Protein AF-A0A940DQK8-F1 (afdb_monomer_lite)

pLDDT: mean 75.99, std 6.53, range [55.22, 86.19]

Foldseek 3Di:
DQQDQAFEPPPDPPLRLLVSVCLNVVHDSVVSVVVLVVLVVVDCNSVVVVVVSVVPHHHQPALCNVCSSNVHHPDPVSRVVSD

Radius of gyration: 13.73 Å; chains: 1; bounding box: 40×21×29 Å

Sequence (83 aa):
MQKKFFRDTDAGKLGGVCSGLSTYFNIDVTLVRIIFVIALLCGSAGFWAYLLIWLIAPAAKTPEEKCELRGLPPTPENLRKFS

InterPro domains:
  IPR007168 Phage shock protein, PspC, N-terminal [PF04024] (3-59)
  IPR052027 Phage shock protein C [PTHR33885] (1-70)

Secondary structure (DSSP, 8-state):
-PPPP-B-TTT-SSTTHHHHHHHHHT--HHHHHHHHHHHHHT-HHHHHHHHHHHHHSPB--SHHHHHHHHT----HHHHHTT-

Structure (mmCIF, N/CA/C/O backbone):
data_AF-A0A940DQK8-F1
#
_entry.id   AF-A0A940DQK8-F1
#
loop_
_atom_site.group_PDB
_atom_site.id
_atom_site.type_symbol
_atom_site.label_atom_id
_atom_site.label_alt_id
_atom_site.label_comp_id
_atom_site.label_asym_id
_atom_site.label_entity_id
_atom_site.label_seq_id
_atom_site.pdbx_PDB_ins_code
_atom_site.Cartn_x
_atom_site.Cartn_y
_atom_site.Cartn_z
_atom_site.occupancy
_atom_site.B_iso_or_equiv
_atom_site.auth_seq_id
_atom_site.auth_comp_id
_atom_site.auth_asym_id
_atom_site.auth_atom_id
_atom_site.pdbx_PDB_model_num
ATOM 1 N N . MET A 1 1 ? -11.550 13.360 10.932 1.00 55.22 1 MET A N 1
ATOM 2 C CA . MET A 1 1 ? -10.704 12.192 11.264 1.00 55.22 1 MET A CA 1
ATOM 3 C C . MET A 1 1 ? -9.574 12.122 10.253 1.00 55.22 1 MET A C 1
ATOM 5 O O . MET A 1 1 ? -9.828 12.384 9.083 1.00 55.22 1 MET A O 1
ATOM 9 N N . GLN A 1 2 ? -8.342 11.853 10.683 1.00 61.62 2 GLN A N 1
ATOM 10 C CA . GLN A 1 2 ? -7.213 11.701 9.761 1.00 61.62 2 GLN A CA 1
ATOM 11 C C . GLN A 1 2 ? -7.275 10.309 9.124 1.00 61.62 2 GLN A C 1
ATOM 13 O O . GLN A 1 2 ? -7.455 9.324 9.838 1.00 61.62 2 GLN A O 1
ATOM 18 N N . LYS A 1 3 ? -7.144 10.223 7.795 1.00 68.12 3 LYS A N 1
ATOM 19 C CA . LYS A 1 3 ? -6.979 8.933 7.115 1.00 68.12 3 LYS A CA 1
ATOM 20 C C . LYS A 1 3 ? -5.682 8.304 7.618 1.00 68.12 3 LYS A C 1
ATOM 22 O O . LYS A 1 3 ? -4.645 8.969 7.617 1.00 68.12 3 LYS A O 1
ATOM 27 N N . LYS A 1 4 ? -5.735 7.041 8.028 1.00 73.00 4 LYS A N 1
ATOM 28 C CA . LYS A 1 4 ? -4.548 6.246 8.360 1.00 73.00 4 LYS A CA 1
ATOM 29 C C . LYS A 1 4 ? -4.256 5.281 7.225 1.00 73.00 4 LYS A C 1
ATO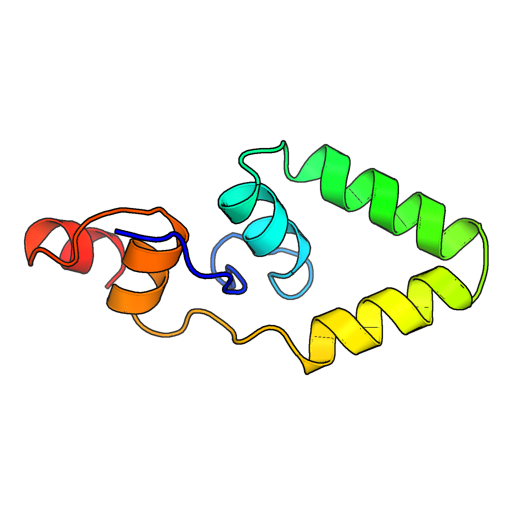M 31 O O . LYS A 1 4 ? -5.165 4.761 6.579 1.00 73.00 4 LYS A O 1
ATOM 36 N N . PHE A 1 5 ? -2.973 5.080 6.958 1.00 74.00 5 PHE A N 1
ATOM 37 C CA . PHE A 1 5 ? -2.545 4.158 5.924 1.00 74.00 5 PHE A CA 1
ATOM 38 C C . PHE A 1 5 ? -2.596 2.727 6.457 1.00 74.00 5 PHE A C 1
ATOM 40 O O . PHE A 1 5 ? -1.864 2.375 7.378 1.00 74.00 5 PHE A O 1
ATOM 47 N N . PHE A 1 6 ? -3.437 1.909 5.834 1.00 77.75 6 PHE A N 1
ATOM 48 C CA . PHE A 1 6 ? -3.477 0.469 6.036 1.00 77.75 6 PHE A CA 1
ATOM 49 C C . PHE A 1 6 ? -3.418 -0.232 4.679 1.00 77.75 6 PHE A C 1
ATOM 51 O O . PHE A 1 6 ? -3.732 0.347 3.636 1.00 77.75 6 PHE A O 1
ATOM 58 N N . ARG A 1 7 ? -3.026 -1.503 4.668 1.00 71.25 7 ARG A N 1
ATOM 59 C CA . ARG A 1 7 ? -3.197 -2.352 3.489 1.00 71.25 7 ARG A CA 1
ATOM 60 C C . ARG A 1 7 ? -4.613 -2.869 3.446 1.00 71.25 7 ARG A C 1
ATOM 62 O O . ARG A 1 7 ? -5.070 -3.475 4.411 1.00 71.25 7 ARG A O 1
ATOM 69 N N . ASP A 1 8 ? -5.256 -2.701 2.302 1.00 73.56 8 ASP A N 1
ATOM 70 C CA . ASP A 1 8 ? -6.555 -3.305 2.042 1.00 73.56 8 ASP A CA 1
ATOM 71 C C . ASP A 1 8 ? -6.346 -4.743 1.547 1.00 73.56 8 ASP A C 1
ATOM 73 O O . ASP A 1 8 ? -6.003 -4.973 0.383 1.00 73.56 8 ASP A O 1
ATOM 77 N N . THR A 1 9 ? -6.482 -5.712 2.453 1.00 67.31 9 THR A N 1
ATOM 78 C CA . THR A 1 9 ? -6.367 -7.144 2.142 1.00 67.31 9 THR A CA 1
ATOM 79 C C . THR A 1 9 ? -7.593 -7.710 1.429 1.00 67.31 9 THR A C 1
ATOM 81 O O . THR A 1 9 ? -7.458 -8.730 0.761 1.00 67.31 9 THR A O 1
ATOM 84 N N . ASP A 1 10 ? -8.752 -7.052 1.509 1.00 65.50 10 ASP A N 1
ATOM 85 C CA . ASP A 1 10 ? -9.997 -7.511 0.879 1.00 65.50 10 ASP A CA 1
ATOM 86 C C . ASP A 1 10 ? -10.022 -7.195 -0.621 1.00 65.50 10 ASP A C 1
ATOM 88 O O . ASP A 1 10 ? -10.436 -8.018 -1.434 1.00 65.50 10 ASP A O 1
ATOM 92 N N . ALA A 1 11 ? -9.540 -6.013 -1.014 1.00 63.25 11 ALA A N 1
ATOM 93 C CA . ALA A 1 11 ? -9.517 -5.586 -2.417 1.00 63.25 11 ALA A CA 1
ATOM 94 C C . ALA A 1 11 ? -8.175 -5.867 -3.137 1.00 63.25 11 ALA A C 1
ATOM 96 O O . ALA A 1 11 ? -8.024 -5.651 -4.347 1.00 63.25 11 ALA A O 1
ATOM 97 N N . GLY A 1 12 ? -7.164 -6.359 -2.416 1.00 58.66 12 GLY A N 1
ATOM 98 C CA . GLY A 1 12 ? -5.797 -6.501 -2.910 1.00 58.66 12 GLY A CA 1
ATOM 99 C C . GLY A 1 12 ? -5.440 -7.853 -3.529 1.00 58.66 12 GLY A C 1
ATOM 100 O O . GLY A 1 12 ? -5.053 -8.763 -2.811 1.00 58.66 12 GLY A O 1
ATOM 101 N N . LYS A 1 13 ? -5.372 -7.952 -4.868 1.00 57.28 13 LYS A N 1
ATOM 102 C CA . LYS A 1 13 ? -4.863 -9.161 -5.572 1.00 57.28 13 LYS A CA 1
ATOM 103 C C . LYS A 1 13 ? -3.357 -9.457 -5.369 1.00 57.28 13 LYS A C 1
ATOM 105 O O . LYS A 1 13 ? -2.920 -10.561 -5.657 1.00 57.28 13 LYS A O 1
ATOM 110 N N . LEU A 1 14 ? -2.562 -8.487 -4.900 1.00 57.94 14 LEU A N 1
ATOM 111 C CA . LEU A 1 14 ? -1.110 -8.609 -4.650 1.00 57.94 14 LEU A CA 1
ATOM 112 C C . LEU A 1 14 ? -0.752 -8.018 -3.272 1.00 57.94 14 LEU A C 1
ATOM 114 O O . LEU A 1 14 ? -0.186 -6.927 -3.169 1.00 57.94 14 LEU A O 1
ATOM 118 N N . GLY A 1 15 ? -1.169 -8.696 -2.199 1.00 60.84 15 GLY A N 1
ATOM 119 C CA . GLY A 1 15 ? -0.786 -8.350 -0.821 1.00 60.84 15 GLY A CA 1
ATOM 120 C C . GLY A 1 15 ? -1.353 -7.029 -0.282 1.00 60.84 15 GLY A C 1
ATOM 121 O O . GLY A 1 15 ? -0.801 -6.466 0.660 1.00 60.84 15 GLY A O 1
ATOM 122 N N . GLY A 1 16 ? -2.411 -6.487 -0.896 1.00 68.50 16 GLY A N 1
ATOM 123 C CA . GLY A 1 16 ? -3.144 -5.315 -0.391 1.00 68.50 16 GLY A CA 1
ATOM 124 C C . GLY A 1 16 ? -2.419 -3.969 -0.405 1.00 68.50 16 GLY A C 1
ATOM 125 O O . GLY A 1 16 ? -3.032 -2.948 -0.102 1.00 68.50 16 GLY A O 1
ATOM 126 N N . VAL A 1 17 ? -1.143 -3.924 -0.805 1.00 73.44 17 VAL A N 1
ATOM 127 C CA . VAL A 1 17 ? -0.331 -2.693 -0.785 1.00 73.44 17 VAL A CA 1
ATOM 128 C C . VAL A 1 17 ? -0.863 -1.668 -1.774 1.00 73.44 17 VAL A C 1
ATOM 130 O O . VAL A 1 17 ? -1.136 -0.534 -1.401 1.00 73.44 17 VAL A O 1
ATOM 133 N N . CYS A 1 18 ? -1.034 -2.084 -3.032 1.00 72.62 18 CYS A N 1
ATOM 134 C CA . CYS A 1 18 ? -1.475 -1.188 -4.097 1.00 72.62 18 CYS A CA 1
ATOM 135 C C . CYS A 1 18 ? -2.886 -0.661 -3.816 1.00 72.62 18 CYS A C 1
ATOM 137 O O . CYS A 1 18 ? -3.144 0.516 -4.031 1.00 72.62 18 CYS A O 1
ATOM 139 N N . SER A 1 19 ? -3.765 -1.523 -3.288 1.00 73.00 19 SER A N 1
ATOM 140 C CA . SER A 1 19 ? -5.152 -1.183 -2.945 1.00 73.00 19 SER A CA 1
ATOM 141 C C . SER A 1 19 ? -5.257 -0.279 -1.713 1.00 73.00 19 SER A C 1
ATOM 143 O O . SER A 1 19 ? -6.080 0.633 -1.672 1.00 73.00 19 SER A O 1
ATOM 145 N N . GLY A 1 20 ? -4.395 -0.483 -0.713 1.00 73.25 20 GLY A N 1
ATOM 146 C CA . GLY A 1 20 ? -4.291 0.420 0.432 1.00 73.25 20 GLY A CA 1
ATOM 147 C C . GLY A 1 20 ? -3.784 1.804 0.025 1.00 73.25 20 GLY A C 1
ATOM 148 O O . GLY A 1 20 ? -4.358 2.818 0.415 1.00 73.25 20 GLY A O 1
ATOM 149 N N . LEU A 1 21 ? -2.750 1.853 -0.825 1.00 75.12 21 LEU A N 1
ATOM 150 C CA . LEU A 1 21 ? -2.141 3.105 -1.286 1.00 75.12 21 LEU A CA 1
ATOM 151 C C . LEU A 1 21 ? -3.098 3.899 -2.181 1.00 75.12 21 LEU A C 1
ATOM 153 O O . LEU A 1 21 ? -3.255 5.103 -1.999 1.00 75.12 21 LEU A O 1
ATOM 157 N N . SER A 1 22 ? -3.799 3.218 -3.088 1.00 77.75 22 SER A N 1
ATOM 158 C CA . SER A 1 22 ? -4.817 3.828 -3.944 1.00 77.75 22 SER A CA 1
ATOM 159 C C . SER A 1 22 ? -5.966 4.415 -3.123 1.00 77.75 22 SER A C 1
ATOM 161 O O . SER A 1 22 ? -6.402 5.531 -3.378 1.00 77.75 22 SER A O 1
ATOM 163 N N . THR A 1 23 ? -6.415 3.711 -2.080 1.00 78.38 23 THR A N 1
ATOM 164 C CA . THR A 1 23 ? -7.507 4.171 -1.207 1.00 78.3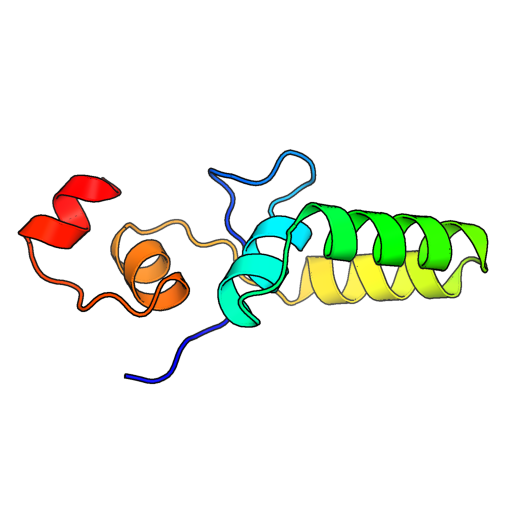8 23 THR A CA 1
ATOM 165 C C . THR A 1 23 ? -7.085 5.360 -0.343 1.00 78.38 23 THR A C 1
ATOM 167 O O . THR A 1 23 ? -7.836 6.331 -0.213 1.00 78.38 23 THR A O 1
ATOM 170 N N . TYR A 1 24 ? -5.864 5.320 0.195 1.00 77.44 24 TYR A N 1
ATOM 171 C CA . TYR A 1 24 ? -5.308 6.394 1.015 1.00 77.44 24 TYR A CA 1
ATOM 172 C C . TYR A 1 24 ? -5.134 7.692 0.218 1.00 77.44 24 TYR A C 1
ATOM 174 O O . TYR A 1 24 ? -5.658 8.737 0.612 1.00 77.44 24 TYR A O 1
ATOM 182 N N . PHE A 1 25 ? -4.467 7.608 -0.937 1.00 78.06 25 PHE A N 1
ATOM 183 C CA . PHE A 1 25 ? -4.213 8.754 -1.814 1.00 78.06 25 PHE A CA 1
ATOM 184 C C . PHE A 1 25 ? -5.381 9.087 -2.758 1.00 78.06 25 PHE A C 1
ATOM 186 O O . PHE A 1 25 ? -5.316 10.080 -3.474 1.00 78.06 25 PHE A O 1
ATOM 193 N N . ASN A 1 26 ? -6.454 8.290 -2.743 1.00 75.88 26 ASN A N 1
ATOM 194 C CA . ASN A 1 26 ? -7.621 8.433 -3.620 1.00 75.88 26 ASN A CA 1
ATOM 195 C C . ASN A 1 26 ? -7.283 8.390 -5.129 1.00 75.88 26 ASN A C 1
ATOM 197 O O . ASN A 1 26 ? -7.891 9.090 -5.930 1.00 75.88 26 ASN A O 1
ATOM 201 N N . ILE A 1 27 ? -6.306 7.566 -5.510 1.00 78.69 27 ILE A N 1
ATOM 202 C CA . ILE A 1 27 ? -5.847 7.371 -6.898 1.00 78.69 27 ILE A CA 1
ATOM 203 C C . ILE A 1 27 ? -6.355 6.018 -7.413 1.00 78.69 27 ILE A C 1
ATOM 205 O O . ILE A 1 27 ? -6.695 5.143 -6.620 1.00 78.69 27 ILE A O 1
ATOM 209 N N . ASP A 1 28 ? -6.378 5.804 -8.729 1.00 80.94 28 ASP A N 1
ATOM 210 C CA . ASP A 1 28 ? -6.743 4.512 -9.317 1.00 80.94 28 ASP A CA 1
ATOM 211 C C . ASP A 1 28 ? -5.725 3.407 -8.961 1.00 80.94 28 ASP A C 1
ATOM 213 O O . ASP A 1 28 ? -4.507 3.592 -9.055 1.00 80.94 28 ASP A O 1
ATOM 217 N N . VAL A 1 29 ? -6.212 2.223 -8.571 1.00 77.44 29 VAL A N 1
ATOM 218 C CA . VAL A 1 29 ? -5.347 1.098 -8.167 1.00 77.44 29 VAL A CA 1
ATOM 219 C C . VAL A 1 29 ? -4.491 0.571 -9.321 1.00 77.44 29 VAL A C 1
ATOM 221 O O . VAL A 1 29 ? -3.404 0.036 -9.097 1.00 77.44 29 VAL A O 1
ATOM 224 N N . THR A 1 30 ? -4.970 0.711 -10.556 1.00 78.50 30 THR A N 1
ATOM 225 C CA . THR A 1 30 ? -4.283 0.292 -11.779 1.00 78.50 30 THR A CA 1
ATOM 226 C C . THR A 1 30 ? -3.074 1.176 -12.029 1.00 78.50 30 THR A C 1
ATOM 228 O O . THR A 1 30 ? -2.006 0.651 -12.327 1.00 78.50 30 THR A O 1
ATOM 231 N N . LEU A 1 31 ? -3.193 2.492 -11.810 1.00 77.44 31 LEU A N 1
ATOM 232 C CA . LEU A 1 31 ? -2.056 3.415 -11.878 1.00 77.44 31 LEU A CA 1
ATOM 233 C C . LEU A 1 31 ? -0.977 3.040 -10.864 1.00 77.44 31 LEU A C 1
ATOM 235 O O . LEU A 1 31 ? 0.193 2.930 -11.227 1.00 77.44 31 LEU A O 1
ATOM 239 N N . VAL A 1 32 ? -1.373 2.763 -9.617 1.00 77.81 32 VAL A N 1
ATOM 240 C CA . VAL A 1 32 ? -0.432 2.325 -8.576 1.00 77.81 32 VAL A CA 1
ATOM 241 C C . VAL A 1 32 ? 0.282 1.041 -8.998 1.00 77.81 32 VAL A C 1
ATOM 243 O O . VAL A 1 32 ? 1.496 0.956 -8.842 1.00 77.81 32 VAL A O 1
ATOM 246 N N . ARG A 1 33 ? -0.429 0.073 -9.597 1.00 79.94 33 ARG A N 1
ATOM 247 C CA . ARG A 1 33 ? 0.174 -1.160 -10.135 1.00 79.94 33 ARG A CA 1
ATOM 248 C C . ARG A 1 33 ? 1.125 -0.898 -11.301 1.00 79.94 33 ARG A C 1
ATOM 250 O O . ARG A 1 33 ? 2.186 -1.507 -11.334 1.00 79.94 33 ARG A O 1
ATOM 257 N N . ILE A 1 34 ? 0.769 -0.021 -12.240 1.00 81.44 34 ILE A N 1
ATOM 258 C CA . ILE A 1 34 ? 1.609 0.298 -13.405 1.00 81.44 34 ILE A CA 1
ATOM 259 C C . ILE A 1 34 ? 2.918 0.946 -12.953 1.00 81.44 34 ILE A C 1
ATOM 261 O O . ILE A 1 34 ? 3.981 0.497 -13.369 1.00 81.44 34 ILE A O 1
ATOM 265 N N . ILE A 1 35 ? 2.860 1.929 -12.047 1.00 81.56 35 ILE A N 1
ATOM 266 C CA . ILE A 1 35 ? 4.058 2.541 -11.447 1.00 81.56 35 ILE A CA 1
ATOM 267 C C . ILE A 1 35 ? 4.918 1.465 -10.784 1.00 81.56 35 ILE A C 1
ATOM 269 O O . ILE A 1 35 ? 6.136 1.461 -10.931 1.00 81.56 35 ILE A O 1
ATOM 273 N N . PHE A 1 36 ? 4.275 0.518 -10.104 1.00 76.50 36 PHE A N 1
ATOM 274 C CA . PHE A 1 36 ? 4.940 -0.600 -9.456 1.00 76.50 36 PHE A CA 1
ATOM 275 C C . PHE A 1 36 ? 5.691 -1.513 -10.428 1.00 76.50 36 PHE A C 1
ATOM 277 O O . PHE A 1 36 ? 6.845 -1.869 -10.194 1.00 76.50 36 PHE A O 1
ATOM 284 N N . VAL A 1 37 ? 5.039 -1.877 -11.532 1.00 81.12 37 VAL A N 1
ATOM 285 C CA . VAL A 1 37 ? 5.627 -2.702 -12.591 1.00 81.12 37 VAL A CA 1
ATOM 286 C C . VAL A 1 37 ? 6.774 -1.956 -13.267 1.00 81.12 37 VAL A C 1
ATOM 288 O O . VAL A 1 37 ? 7.840 -2.532 -13.448 1.00 81.12 37 VAL A O 1
ATOM 291 N N . ILE A 1 38 ? 6.604 -0.668 -13.569 1.00 82.88 38 ILE A N 1
ATOM 292 C CA . ILE A 1 38 ? 7.670 0.166 -14.139 1.00 82.88 38 ILE A CA 1
ATOM 293 C C . ILE A 1 38 ? 8.856 0.258 -13.172 1.00 82.88 38 ILE A C 1
ATOM 295 O O . ILE A 1 38 ? 9.994 0.085 -13.593 1.00 82.88 38 ILE A O 1
ATOM 299 N N . ALA A 1 39 ? 8.612 0.457 -11.874 1.00 80.88 39 ALA A N 1
ATOM 300 C CA . ALA A 1 39 ? 9.665 0.507 -10.862 1.00 80.88 39 ALA A CA 1
ATOM 301 C C . ALA A 1 39 ? 10.433 -0.821 -10.757 1.00 80.88 39 ALA A C 1
ATOM 303 O O . ALA A 1 39 ? 11.653 -0.810 -10.610 1.00 80.88 39 ALA A O 1
ATOM 304 N N . LEU A 1 40 ? 9.732 -1.954 -10.868 1.00 80.56 40 LEU A N 1
ATOM 305 C CA . LEU A 1 40 ? 10.335 -3.288 -10.947 1.00 80.56 40 LEU A CA 1
ATOM 306 C C . LEU A 1 40 ? 11.190 -3.469 -12.210 1.00 80.56 40 LEU A C 1
ATOM 308 O O . LEU A 1 40 ? 12.270 -4.050 -12.138 1.00 80.56 40 LEU A O 1
ATOM 312 N N . LEU A 1 41 ? 10.724 -2.962 -13.354 1.00 81.00 41 LEU A N 1
ATOM 313 C CA . LEU A 1 41 ? 11.440 -3.039 -14.631 1.00 81.00 41 LEU A CA 1
ATOM 314 C C . LEU A 1 41 ? 12.641 -2.081 -14.701 1.00 81.00 41 LEU A C 1
ATOM 316 O O . LEU A 1 41 ? 13.630 -2.397 -15.355 1.00 81.00 41 LEU A O 1
ATOM 320 N N . CYS A 1 42 ? 12.595 -0.944 -14.001 1.00 81.00 42 CYS A N 1
ATOM 321 C CA . CYS A 1 42 ? 13.707 0.008 -13.895 1.00 81.00 42 CYS A CA 1
ATOM 322 C C . CYS A 1 42 ? 14.883 -0.498 -13.036 1.00 81.00 42 CYS A C 1
ATOM 324 O O . CYS A 1 42 ? 15.920 0.162 -12.995 1.00 81.00 42 CYS A O 1
ATOM 326 N N . GLY A 1 43 ? 14.754 -1.647 -12.362 1.00 78.69 43 GLY A N 1
ATOM 327 C CA . GLY A 1 43 ? 15.842 -2.308 -11.639 1.00 78.69 43 GLY A CA 1
ATOM 328 C C . GLY A 1 43 ? 15.451 -2.808 -10.246 1.00 78.69 43 GLY A C 1
ATOM 329 O O . GLY A 1 43 ? 14.316 -2.677 -9.790 1.00 78.69 43 GLY A O 1
ATOM 330 N N . SER A 1 44 ? 16.429 -3.359 -9.519 1.00 76.81 44 SER A N 1
ATOM 331 C CA . SER A 1 44 ? 16.221 -3.932 -8.178 1.00 76.81 44 SER A CA 1
ATOM 332 C C . SER A 1 44 ? 15.780 -2.908 -7.123 1.00 76.81 44 SER A C 1
ATOM 334 O O . SER A 1 44 ? 15.229 -3.291 -6.094 1.00 76.81 44 SER A O 1
ATOM 336 N N . ALA A 1 45 ? 15.956 -1.607 -7.373 1.00 76.94 45 ALA A N 1
ATOM 337 C CA . ALA A 1 45 ? 15.515 -0.545 -6.470 1.00 76.94 45 ALA A CA 1
ATOM 338 C C . ALA A 1 45 ? 13.989 -0.543 -6.256 1.00 76.94 45 ALA A C 1
ATOM 340 O O . ALA A 1 45 ? 13.535 -0.403 -5.121 1.00 76.94 45 ALA A O 1
ATOM 341 N N . GLY A 1 46 ? 13.191 -0.764 -7.309 1.00 74.19 46 GLY A N 1
ATOM 342 C CA . GLY A 1 46 ? 11.731 -0.853 -7.180 1.00 74.19 46 GLY A CA 1
ATOM 343 C C . GLY A 1 46 ? 11.285 -2.091 -6.405 1.00 74.19 46 GLY A C 1
ATOM 344 O O . GLY A 1 46 ? 10.349 -2.029 -5.608 1.00 74.19 46 GLY A O 1
ATOM 345 N N . PHE A 1 47 ? 12.016 -3.197 -6.566 1.00 78.06 47 PHE A N 1
ATOM 346 C CA . PHE A 1 47 ? 11.805 -4.414 -5.787 1.00 78.06 47 PHE A CA 1
ATOM 347 C C . PHE A 1 47 ? 12.079 -4.196 -4.289 1.00 78.06 47 PHE A C 1
ATOM 349 O O . PHE A 1 47 ? 11.255 -4.557 -3.451 1.00 78.06 47 PHE A O 1
ATOM 356 N N . TRP A 1 48 ? 13.191 -3.546 -3.932 1.00 80.00 48 TRP A N 1
ATOM 357 C CA . TRP A 1 48 ? 13.502 -3.245 -2.530 1.00 80.00 48 TRP A CA 1
ATOM 358 C C . TRP A 1 48 ? 12.542 -2.224 -1.914 1.00 80.00 48 TRP A C 1
ATOM 360 O O . TRP A 1 48 ? 12.107 -2.410 -0.778 1.00 80.00 48 TRP A O 1
ATOM 370 N N . ALA A 1 49 ? 12.145 -1.190 -2.662 1.00 77.69 49 ALA A N 1
ATOM 371 C CA . ALA A 1 49 ? 11.137 -0.229 -2.214 1.00 77.69 49 ALA A CA 1
ATOM 372 C C . ALA A 1 49 ? 9.786 -0.910 -1.926 1.00 77.69 49 ALA A C 1
ATOM 374 O O . ALA A 1 49 ? 9.131 -0.592 -0.930 1.00 77.69 49 ALA A O 1
ATOM 375 N N . TYR A 1 50 ? 9.395 -1.896 -2.744 1.00 72.06 50 TYR A N 1
ATOM 376 C CA . TYR A 1 50 ? 8.222 -2.727 -2.469 1.00 72.06 50 TYR A CA 1
ATOM 377 C C . TYR A 1 50 ? 8.340 -3.492 -1.181 1.00 72.06 50 TYR A C 1
ATOM 379 O O . TYR A 1 50 ? 7.422 -3.427 -0.378 1.00 72.06 50 TYR A O 1
ATOM 387 N N . LEU A 1 51 ? 9.445 -4.212 -0.997 1.00 76.31 51 LEU A N 1
ATOM 388 C CA . LEU A 1 51 ? 9.669 -5.021 0.190 1.00 76.31 51 LEU A CA 1
ATOM 389 C C . LEU A 1 51 ? 9.651 -4.159 1.446 1.00 76.31 51 LEU A C 1
ATOM 391 O O . LEU A 1 51 ? 9.047 -4.551 2.437 1.00 76.31 51 LEU A O 1
ATOM 395 N N . LEU A 1 52 ? 10.238 -2.963 1.387 1.00 80.75 52 LEU A N 1
ATOM 396 C CA . LEU A 1 52 ? 10.244 -2.021 2.499 1.00 80.75 52 LEU A CA 1
ATOM 397 C C . LEU A 1 52 ? 8.827 -1.552 2.843 1.00 80.75 52 LEU A C 1
ATOM 399 O O . LEU A 1 52 ? 8.400 -1.654 3.992 1.00 80.75 52 LEU A O 1
ATOM 403 N N . ILE A 1 53 ? 8.060 -1.105 1.843 1.00 75.88 53 ILE A N 1
ATOM 404 C CA . ILE A 1 53 ? 6.654 -0.747 2.046 1.00 75.88 53 ILE A CA 1
ATOM 405 C C . ILE A 1 53 ? 5.895 -1.976 2.555 1.00 75.88 53 ILE A C 1
ATOM 407 O O . ILE A 1 53 ? 5.121 -1.850 3.503 1.00 75.88 53 ILE A O 1
ATOM 411 N N . TRP A 1 54 ? 6.125 -3.159 1.970 1.00 73.88 54 TRP A N 1
ATOM 412 C CA . TRP A 1 54 ? 5.588 -4.475 2.352 1.00 73.88 54 TRP A CA 1
ATOM 413 C C . TRP A 1 54 ? 5.901 -4.894 3.782 1.00 73.88 54 TRP A C 1
ATOM 41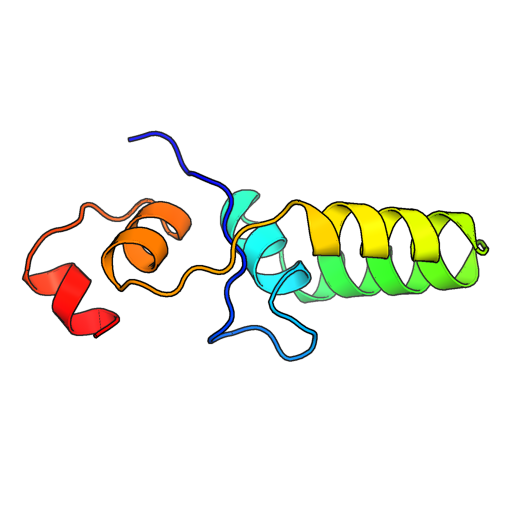5 O O . TRP A 1 54 ? 5.057 -5.492 4.436 1.00 73.88 54 TRP A O 1
ATOM 425 N N . LEU A 1 55 ? 7.019 -4.464 4.338 1.00 75.88 55 LEU A N 1
ATOM 426 C CA . LEU A 1 55 ? 7.323 -4.703 5.738 1.00 75.88 55 LEU A CA 1
ATOM 427 C C . LEU A 1 55 ? 6.601 -3.708 6.661 1.00 75.88 55 LEU A C 1
ATOM 429 O O . LEU A 1 55 ? 6.080 -4.095 7.700 1.00 75.88 55 LEU A O 1
ATOM 433 N N . ILE A 1 56 ? 6.551 -2.431 6.271 1.00 76.00 56 ILE A N 1
ATOM 434 C CA . ILE A 1 56 ? 6.072 -1.344 7.139 1.00 76.00 56 ILE A CA 1
ATOM 435 C C . ILE A 1 56 ? 4.545 -1.273 7.200 1.00 76.00 56 ILE A C 1
ATOM 437 O O . ILE A 1 56 ? 3.995 -0.946 8.249 1.00 76.00 56 ILE A O 1
ATOM 441 N N . ALA A 1 57 ? 3.837 -1.522 6.095 1.00 73.88 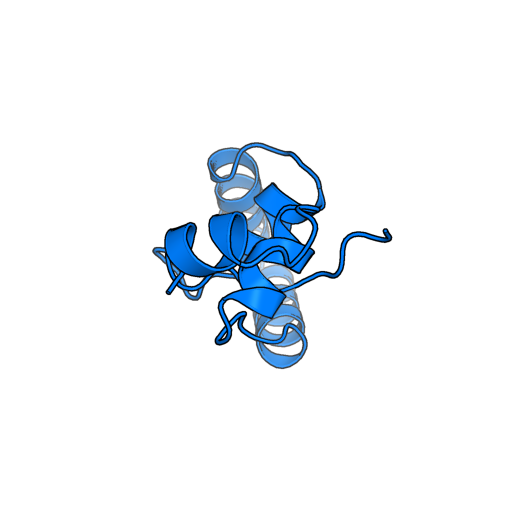57 ALA A N 1
ATOM 442 C CA . ALA A 1 57 ? 2.411 -1.214 6.083 1.00 73.88 57 ALA A CA 1
ATOM 443 C C . ALA A 1 57 ? 1.574 -2.263 6.848 1.00 73.88 57 ALA A C 1
ATOM 445 O O . ALA A 1 57 ? 1.541 -3.442 6.469 1.00 73.88 57 ALA A O 1
ATOM 446 N N . PRO A 1 58 ? 0.832 -1.853 7.885 1.00 71.44 58 PRO A N 1
ATOM 447 C CA . PRO A 1 58 ? -0.039 -2.759 8.619 1.00 71.44 58 PRO A CA 1
ATOM 448 C C . PRO A 1 58 ? -1.220 -3.187 7.742 1.00 71.44 58 PRO A C 1
ATOM 450 O O . PRO A 1 58 ? -1.774 -2.386 6.989 1.00 71.44 58 PRO A O 1
ATOM 453 N N . ALA A 1 59 ? -1.610 -4.460 7.815 1.00 73.25 59 ALA A N 1
ATOM 454 C CA . ALA A 1 59 ? -2.818 -4.949 7.155 1.00 73.25 59 ALA A CA 1
ATOM 455 C C . ALA A 1 59 ? -4.063 -4.544 7.951 1.00 73.25 59 ALA A C 1
ATOM 457 O O . ALA A 1 59 ? -4.086 -4.782 9.154 1.00 73.25 59 ALA A O 1
ATOM 458 N N . ALA A 1 60 ? -5.079 -3.978 7.287 1.00 78.06 60 ALA A N 1
ATOM 459 C CA . ALA A 1 60 ? -6.376 -3.700 7.903 1.00 78.06 60 ALA A CA 1
ATOM 460 C C . ALA A 1 60 ? -7.103 -5.026 8.152 1.00 78.06 60 ALA A C 1
ATOM 462 O O . ALA A 1 60 ? -7.663 -5.618 7.227 1.00 78.06 60 ALA A O 1
ATOM 463 N N . LYS A 1 61 ? -7.063 -5.509 9.393 1.00 77.31 61 LYS A N 1
ATOM 464 C CA . LYS A 1 61 ? -7.689 -6.774 9.792 1.00 77.31 61 LYS A CA 1
ATOM 465 C C . LYS A 1 61 ? -9.040 -6.539 10.448 1.00 77.31 61 LYS A C 1
ATOM 467 O O . LYS A 1 61 ? -9.926 -7.376 10.299 1.00 77.31 61 LYS A O 1
ATOM 472 N N . THR A 1 62 ? -9.209 -5.424 11.155 1.00 82.12 62 THR A N 1
ATOM 473 C CA . THR A 1 62 ? -10.460 -5.126 11.858 1.00 82.12 62 THR A CA 1
ATOM 474 C C . THR A 1 62 ? -11.416 -4.292 10.990 1.00 82.12 62 THR A C 1
ATOM 476 O O . THR A 1 62 ? -10.981 -3.511 10.136 1.00 82.12 62 THR A O 1
ATOM 479 N N . PRO A 1 63 ? -12.743 -4.419 11.187 1.00 77.88 63 PRO A N 1
ATOM 480 C CA . PRO A 1 63 ? -13.729 -3.577 10.503 1.00 77.88 63 PRO A CA 1
ATOM 481 C C . PRO A 1 63 ? -13.570 -2.086 10.843 1.00 77.88 63 PRO A C 1
ATOM 483 O O . PRO A 1 63 ? -13.910 -1.224 10.030 1.00 77.88 63 PRO A O 1
ATOM 486 N N . GLU A 1 64 ? -13.000 -1.775 12.008 1.00 80.56 64 GLU A N 1
ATOM 487 C CA . GLU A 1 64 ? -12.643 -0.418 12.431 1.00 80.56 64 GLU A CA 1
ATOM 488 C C . GLU A 1 64 ? -11.496 0.140 11.582 1.00 80.56 64 GLU A C 1
ATOM 490 O O . GLU A 1 64 ? -11.622 1.230 11.027 1.00 80.56 64 GLU A O 1
ATOM 495 N N . GLU A 1 65 ? -10.421 -0.632 11.386 1.00 79.69 65 GLU A N 1
ATOM 496 C CA . GLU A 1 65 ? -9.292 -0.256 10.523 1.00 79.69 65 GLU A CA 1
ATOM 497 C C . GLU A 1 65 ? -9.733 -0.076 9.064 1.00 79.69 65 GLU A C 1
ATOM 499 O O . GLU A 1 65 ? -9.269 0.835 8.375 1.00 79.69 65 GLU A O 1
ATOM 504 N N . LYS A 1 66 ? -10.680 -0.897 8.587 1.00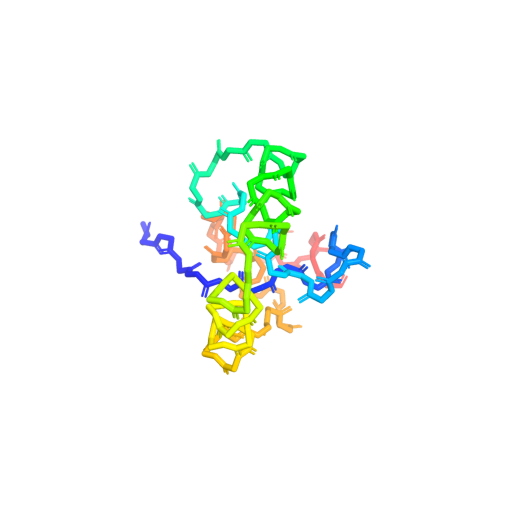 78.38 66 LYS A N 1
ATOM 505 C CA . LYS A 1 66 ? -11.293 -0.743 7.255 1.00 78.38 66 LYS A CA 1
ATOM 506 C C . LYS A 1 66 ? -12.101 0.556 7.143 1.00 78.38 66 LYS A C 1
ATOM 508 O O . LYS A 1 66 ? -12.037 1.226 6.108 1.00 78.38 66 LYS A O 1
ATOM 513 N N . CYS A 1 67 ? -12.823 0.944 8.197 1.00 80.56 67 CYS A N 1
ATOM 514 C CA . CYS A 1 67 ? -13.494 2.244 8.264 1.00 80.56 67 CYS A CA 1
ATOM 515 C C . CYS A 1 67 ? -12.476 3.395 8.264 1.00 80.56 67 CYS A C 1
ATOM 517 O O . CYS A 1 67 ? -12.618 4.327 7.470 1.00 80.56 67 CYS A O 1
ATOM 519 N N . GLU A 1 68 ? -11.414 3.302 9.071 1.00 81.12 68 GLU A N 1
ATOM 520 C CA . GLU A 1 68 ? -10.358 4.320 9.162 1.00 81.12 68 GLU A CA 1
ATOM 521 C C . GLU A 1 68 ? -9.586 4.493 7.841 1.00 81.12 68 GLU A C 1
ATOM 523 O O . GLU A 1 68 ? -9.322 5.628 7.433 1.00 81.12 68 GLU A O 1
ATOM 528 N N . LEU A 1 69 ? -9.286 3.397 7.131 1.00 81.44 69 LEU A N 1
ATOM 529 C CA . LEU A 1 69 ? -8.682 3.415 5.791 1.00 81.44 69 LEU A CA 1
ATOM 53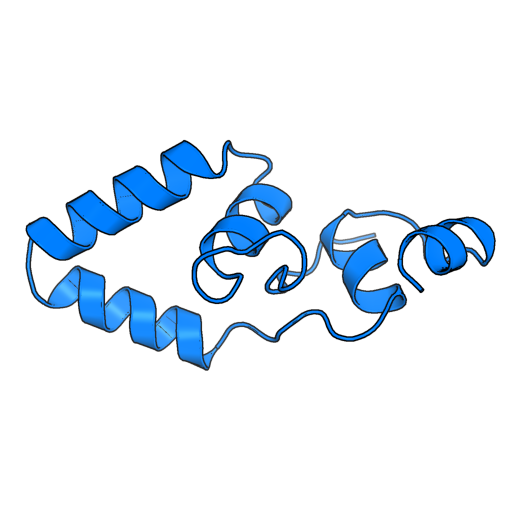0 C C . LEU A 1 69 ? -9.538 4.234 4.813 1.00 81.44 69 LEU A C 1
ATOM 532 O O . LEU A 1 69 ? -9.023 5.029 4.024 1.00 81.44 69 LEU A O 1
ATOM 536 N N . ARG A 1 70 ? -10.860 4.037 4.859 1.00 78.44 70 ARG A N 1
ATOM 537 C CA . ARG A 1 70 ? -11.811 4.708 3.961 1.00 78.44 70 ARG A CA 1
ATOM 538 C C . ARG A 1 70 ? -12.242 6.089 4.453 1.00 78.44 70 ARG A C 1
ATOM 540 O O . ARG A 1 70 ? -12.940 6.792 3.727 1.00 78.44 70 ARG A O 1
ATOM 547 N N . GLY A 1 71 ? -11.803 6.504 5.643 1.00 79.19 71 GLY A N 1
ATOM 548 C CA . GLY A 1 71 ? -12.205 7.762 6.273 1.00 79.19 71 GLY A CA 1
ATOM 549 C C . GLY A 1 71 ? -13.666 7.779 6.738 1.00 79.19 71 GLY A C 1
ATOM 550 O O . GLY A 1 71 ? -14.240 8.857 6.884 1.00 79.19 71 GLY A O 1
ATOM 551 N N . LEU A 1 72 ? -14.269 6.606 6.947 1.00 81.88 72 LEU A N 1
ATOM 552 C CA . LEU A 1 72 ? -15.618 6.449 7.487 1.00 81.88 72 LEU A CA 1
ATOM 553 C C . LEU A 1 72 ? -15.566 6.455 9.024 1.00 81.88 72 LEU A C 1
ATOM 555 O O . LEU A 1 72 ? -14.650 5.865 9.599 1.00 81.88 72 LEU A O 1
ATOM 559 N N . PRO A 1 73 ? -16.533 7.084 9.717 1.00 81.69 73 PRO A N 1
ATOM 560 C CA . PRO A 1 73 ? -16.606 6.999 11.170 1.00 81.69 73 PRO A CA 1
ATOM 561 C C . PRO A 1 73 ? -16.966 5.561 11.597 1.00 81.69 73 PRO A C 1
ATOM 563 O O . PRO A 1 73 ? -17.828 4.951 10.953 1.00 81.69 73 PRO A O 1
ATOM 566 N N . PRO A 1 74 ? -16.368 5.020 12.677 1.00 79.50 74 PRO A N 1
ATOM 567 C CA . PRO A 1 74 ? -16.634 3.670 13.178 1.00 79.50 74 PRO A CA 1
ATOM 568 C C . PRO A 1 74 ? -17.984 3.613 13.913 1.00 79.50 74 PRO A C 1
ATOM 570 O O . PRO A 1 74 ? -18.065 3.424 15.123 1.00 79.50 74 PRO A O 1
ATOM 573 N N . THR A 1 75 ? -19.072 3.839 13.179 1.00 85.38 75 THR A N 1
ATOM 574 C CA . THR A 1 75 ? -20.441 3.647 13.662 1.00 85.38 75 THR A CA 1
ATOM 575 C C . THR A 1 75 ? -20.853 2.180 13.494 1.00 85.38 75 THR A C 1
ATOM 577 O O . THR A 1 75 ? -20.355 1.512 12.584 1.00 85.38 75 THR A O 1
ATOM 580 N N . PRO A 1 76 ? -21.795 1.655 14.303 1.00 85.06 76 PRO A N 1
ATOM 581 C CA . PRO A 1 76 ? -22.239 0.257 14.210 1.00 85.06 76 PRO A CA 1
ATOM 582 C C . PRO A 1 76 ? -22.728 -0.148 12.811 1.00 85.06 76 PRO A C 1
ATOM 584 O O . PRO A 1 76 ? -22.546 -1.286 12.383 1.00 85.06 76 PRO A O 1
ATOM 587 N N . GLU A 1 77 ? -23.321 0.798 12.083 1.00 86.19 77 GLU A N 1
ATOM 588 C CA . GLU A 1 77 ? -23.759 0.617 10.699 1.00 86.19 77 GLU A CA 1
ATOM 589 C C . GLU A 1 77 ? -22.576 0.416 9.739 1.00 86.19 77 GLU A C 1
ATOM 591 O O . GLU A 1 77 ? -22.560 -0.543 8.967 1.00 86.19 77 GLU A O 1
ATOM 596 N N . ASN A 1 78 ? -21.551 1.274 9.822 1.00 83.75 78 ASN A N 1
ATOM 597 C CA . ASN A 1 78 ? -20.355 1.165 8.986 1.00 83.75 78 ASN A CA 1
ATOM 598 C C . ASN A 1 78 ? -19.541 -0.085 9.329 1.00 83.75 78 ASN A C 1
ATOM 600 O O . ASN A 1 78 ? -19.039 -0.749 8.427 1.00 83.75 78 ASN A O 1
ATOM 604 N N . LEU A 1 79 ? -19.465 -0.455 10.609 1.00 83.00 79 LEU A N 1
ATOM 605 C CA . LEU A 1 79 ? -18.787 -1.676 11.044 1.00 83.00 79 LEU A CA 1
ATOM 606 C C . LEU A 1 79 ? -19.467 -2.930 10.487 1.00 83.00 79 LEU A C 1
ATOM 608 O O . LEU A 1 79 ? -18.777 -3.815 9.991 1.00 83.00 79 LEU A O 1
ATOM 612 N N . ARG A 1 80 ? -20.807 -2.976 10.451 1.00 82.81 80 ARG A N 1
ATOM 613 C CA . ARG A 1 80 ? -21.557 -4.071 9.802 1.00 82.81 80 ARG A CA 1
ATOM 614 C C . ARG A 1 80 ? -21.267 -4.220 8.313 1.00 82.81 80 ARG A C 1
ATOM 616 O O . ARG A 1 80 ? -21.455 -5.305 7.781 1.00 82.81 80 ARG A O 1
ATOM 623 N N . LYS A 1 81 ? -20.826 -3.158 7.636 1.00 79.94 81 LYS A N 1
ATOM 624 C CA . LYS A 1 81 ? -20.483 -3.192 6.207 1.00 79.94 81 LYS A CA 1
ATOM 625 C C . LYS A 1 81 ? -19.150 -3.896 5.927 1.00 79.94 81 LYS A C 1
ATOM 627 O O . LYS A 1 81 ? -18.912 -4.295 4.790 1.00 79.94 81 LYS A O 1
ATOM 632 N N . PHE A 1 82 ? -18.287 -4.009 6.937 1.00 74.69 82 PHE A N 1
ATOM 633 C CA . PHE A 1 82 ? -16.931 -4.560 6.828 1.00 74.69 82 PHE A CA 1
ATOM 634 C C . PHE A 1 82 ? -16.659 -5.739 7.777 1.00 74.69 82 PHE A C 1
ATOM 636 O O . PHE A 1 82 ? -15.526 -6.233 7.798 1.00 74.69 82 PHE A O 1
ATOM 643 N N . SER A 1 83 ? -17.667 -6.127 8.568 1.00 70.50 83 SER A N 1
ATOM 644 C CA . SER A 1 83 ? -17.678 -7.303 9.445 1.00 70.50 83 SER A CA 1
ATOM 645 C C . SER A 1 83 ? -17.958 -8.591 8.681 1.00 70.50 83 SER A C 1
ATOM 647 O O . SER A 1 83 ? -18.550 -8.524 7.583 1.00 70.50 83 SER A O 1
#

Organism: NCBI:txid2840765